Protein AF-A0A6G0R889-F1 (afdb_monomer_lite)

Secondary structure (DSSP, 8-state):
--TTS-EEEEEEESSTT--SEEEEEEEE-SS--EE-TTS-EEEEEE-TTS-EEEEEESSSSS---GGGEEEEEE-TTTTSSSPPPBTTTTEEEEEESSS--TT---------------------------------------------------------

Radius of gyration: 25.99 Å; chains: 1; bounding box: 38×83×60 Å

Foldseek 3Di:
DLPLFKKKKKFAAPALQLPHTDDIDIAGQPQDWDADPVQKIWHWHADLQGWIKIKIALHRHSPHDDPRMDIDTGDLQLQACDHDRPSVGRIGMHMPSHHDRPRHDDPPPPPPPPDPDDDDDDDDDDDDDDDDDDDDDDDDDDDDDDDDDDDDDDDDDDDD

Structure (mmCIF, N/CA/C/O backbone):
data_AF-A0A6G0R889-F1
#
_entry.id   AF-A0A6G0R889-F1
#
loop_
_atom_site.group_PDB
_atom_site.id
_atom_site.type_symbol
_atom_site.label_atom_id
_atom_site.label_alt_id
_atom_site.label_comp_id
_atom_site.label_asym_id
_atom_site.label_entity_id
_atom_site.label_seq_id
_atom_site.pdbx_PDB_ins_code
_atom_site.Cartn_x
_atom_site.Cartn_y
_atom_site.Cartn_z
_atom_site.occupancy
_atom_site.B_iso_or_equiv
_atom_site.auth_seq_id
_atom_site.auth_comp_id
_atom_site.auth_asym_id
_atom_site.auth_atom_id
_atom_site.pdbx_PDB_model_num
ATOM 1 N N . MET A 1 1 ? -3.201 -15.211 -4.717 1.00 57.47 1 MET A N 1
ATOM 2 C CA . MET A 1 1 ? -3.386 -15.864 -3.399 1.00 57.47 1 MET A CA 1
ATOM 3 C C . MET A 1 1 ? -2.191 -15.469 -2.546 1.00 57.47 1 MET A C 1
ATOM 5 O O . MET A 1 1 ? -1.080 -15.736 -2.975 1.00 57.47 1 MET A O 1
ATOM 9 N N . PHE A 1 2 ? -2.396 -14.783 -1.418 1.00 64.38 2 PHE A N 1
ATOM 10 C CA . PHE A 1 2 ? -1.357 -14.039 -0.674 1.00 64.38 2 PHE A CA 1
ATOM 11 C C . PHE A 1 2 ? -0.293 -14.891 0.058 1.00 64.38 2 PHE A C 1
ATOM 13 O O . PHE A 1 2 ? 0.478 -14.370 0.855 1.00 64.38 2 PHE A O 1
ATOM 20 N N . GLY A 1 3 ? -0.205 -16.195 -0.231 1.00 72.31 3 GLY A N 1
ATOM 21 C CA . GLY A 1 3 ? 0.820 -17.084 0.323 1.00 72.31 3 GLY A CA 1
ATOM 22 C C . GLY A 1 3 ? 0.964 -16.989 1.847 1.00 72.31 3 GLY A C 1
ATOM 23 O O . GLY A 1 3 ? -0.010 -16.788 2.569 1.00 72.31 3 GLY A O 1
ATOM 24 N N . VAL A 1 4 ? 2.198 -17.147 2.325 1.00 80.81 4 VAL A N 1
ATOM 25 C CA . VAL A 1 4 ? 2.587 -16.911 3.729 1.00 80.81 4 VAL A CA 1
ATOM 26 C C . VAL A 1 4 ? 3.143 -15.500 3.948 1.00 80.81 4 VAL A C 1
ATOM 28 O O . VAL A 1 4 ? 3.621 -15.195 5.037 1.00 80.81 4 VAL A O 1
ATOM 31 N N . ALA A 1 5 ? 3.128 -14.657 2.913 1.00 85.88 5 ALA A N 1
ATOM 32 C CA . ALA A 1 5 ? 3.685 -13.319 2.993 1.00 85.88 5 ALA A CA 1
ATOM 33 C C . ALA A 1 5 ? 2.797 -12.419 3.873 1.00 85.88 5 ALA A C 1
ATOM 35 O O . ALA A 1 5 ? 1.569 -12.580 3.889 1.00 85.88 5 ALA A O 1
ATOM 36 N N . PRO A 1 6 ? 3.396 -11.460 4.598 1.00 92.38 6 PRO A N 1
ATOM 37 C CA . PRO A 1 6 ? 2.644 -10.382 5.213 1.00 92.38 6 PRO A CA 1
ATOM 38 C C . PRO A 1 6 ? 1.877 -9.585 4.155 1.00 92.38 6 PRO A C 1
ATOM 40 O O . PRO A 1 6 ? 2.275 -9.530 2.991 1.00 92.38 6 PRO A O 1
ATOM 43 N N . TYR A 1 7 ? 0.790 -8.943 4.562 1.00 92.69 7 TYR A N 1
ATOM 44 C CA . TYR A 1 7 ? 0.046 -8.043 3.690 1.00 92.69 7 TYR A CA 1
ATOM 45 C C . TYR A 1 7 ? -0.502 -6.847 4.459 1.00 92.69 7 TYR A C 1
ATOM 47 O O . TYR A 1 7 ? -0.841 -6.939 5.648 1.00 92.69 7 TYR A O 1
ATOM 55 N N . VAL A 1 8 ? -0.604 -5.727 3.751 1.00 94.56 8 VAL A N 1
ATOM 56 C CA . VAL A 1 8 ? -1.241 -4.499 4.220 1.00 94.56 8 VAL A CA 1
ATOM 57 C C . VAL A 1 8 ? -2.638 -4.426 3.622 1.00 94.56 8 VAL A C 1
ATOM 59 O O . VAL A 1 8 ? -2.815 -4.555 2.415 1.00 94.56 8 VAL A O 1
ATOM 62 N N . VAL A 1 9 ? -3.641 -4.220 4.469 1.00 95.19 9 VAL A N 1
ATOM 63 C CA . VAL A 1 9 ? -5.017 -3.946 4.046 1.00 95.19 9 VAL A CA 1
ATOM 64 C C . VAL A 1 9 ? -5.298 -2.472 4.276 1.00 95.19 9 VAL A C 1
ATOM 66 O O . VAL A 1 9 ? -5.080 -1.964 5.377 1.00 95.19 9 VAL A O 1
ATOM 69 N N . VAL A 1 10 ? -5.792 -1.803 3.244 1.00 95.75 10 VAL A N 1
ATOM 70 C CA . VAL A 1 10 ? -6.223 -0.410 3.283 1.00 95.75 10 VAL A CA 1
ATOM 71 C C . VAL A 1 10 ? -7.732 -0.390 3.132 1.00 95.75 10 VAL A C 1
ATOM 73 O O . VAL A 1 10 ? -8.267 -0.738 2.082 1.00 95.75 10 VAL A O 1
ATOM 76 N N . GLU A 1 11 ? -8.421 -0.009 4.198 1.00 96.31 11 GLU A N 1
ATOM 77 C CA . GLU A 1 11 ? -9.843 0.311 4.136 1.00 96.31 11 GLU A CA 1
ATOM 78 C C . GLU A 1 11 ? -9.989 1.770 3.709 1.00 96.31 11 GLU A C 1
ATOM 80 O O . GLU A 1 11 ? -9.434 2.656 4.361 1.00 96.31 11 GLU A O 1
ATOM 85 N N . LEU A 1 12 ? -10.732 1.996 2.632 1.00 95.00 12 LEU A N 1
ATOM 86 C CA . LEU A 1 12 ? -11.103 3.303 2.104 1.00 95.00 12 LEU A CA 1
ATOM 87 C C . LEU A 1 12 ? -12.494 3.661 2.617 1.00 95.00 12 LEU A C 1
ATOM 89 O O . LEU A 1 12 ? -13.395 2.817 2.603 1.00 95.00 12 LEU A O 1
ATOM 93 N N . TYR A 1 13 ? -12.681 4.904 3.032 1.00 95.56 13 TYR A N 1
ATOM 94 C CA . TYR A 1 13 ? -13.944 5.420 3.537 1.00 95.56 13 TYR A CA 1
ATOM 95 C C . TYR A 1 13 ? -14.396 6.636 2.730 1.00 95.56 13 TYR A C 1
ATOM 97 O O . TYR A 1 13 ? -13.580 7.343 2.143 1.00 95.56 13 TYR A O 1
ATOM 105 N N . LYS A 1 14 ? -15.711 6.865 2.698 1.00 92.94 14 LYS A N 1
ATOM 106 C CA . LYS A 1 14 ? -16.316 7.994 1.970 1.00 92.94 14 LYS A CA 1
ATOM 107 C C . LYS A 1 14 ? -16.164 9.327 2.689 1.00 92.94 14 LYS A C 1
ATOM 109 O O . LYS A 1 14 ? -16.268 10.372 2.055 1.00 92.94 14 LYS A O 1
ATOM 114 N N . GLU A 1 15 ? -16.007 9.266 4.006 1.00 89.94 15 GLU A N 1
ATOM 115 C CA . GLU A 1 15 ? -15.892 10.414 4.891 1.00 89.94 15 GLU A CA 1
ATOM 116 C C . GLU A 1 15 ? -14.646 10.295 5.782 1.00 89.94 15 GLU A C 1
ATOM 118 O O . GLU A 1 15 ? -14.115 9.208 6.038 1.00 89.94 15 GLU A O 1
ATOM 123 N N . ASP A 1 16 ? -14.191 11.431 6.304 1.00 87.62 16 ASP A N 1
ATOM 124 C CA . ASP A 1 16 ? -12.992 11.575 7.138 1.00 87.62 16 ASP A CA 1
ATOM 125 C C . ASP A 1 16 ? -13.168 11.088 8.582 1.00 87.62 16 ASP A C 1
ATOM 127 O O . ASP A 1 16 ? -12.204 11.046 9.350 1.00 87.62 16 ASP A O 1
ATOM 131 N N . ASP A 1 17 ? -14.378 10.670 8.952 1.00 87.50 17 ASP A N 1
ATOM 132 C CA . ASP A 1 17 ? -14.665 9.996 10.218 1.00 87.50 17 ASP A CA 1
ATOM 133 C C . ASP A 1 17 ? -14.457 8.470 10.148 1.00 87.50 17 ASP A C 1
ATOM 135 O O . ASP A 1 17 ? -14.476 7.780 11.176 1.00 87.50 17 ASP A O 1
ATOM 139 N N . CYS A 1 18 ? -14.202 7.944 8.945 1.00 91.50 18 CYS A N 1
ATOM 140 C CA . CYS A 1 18 ? -14.091 6.526 8.644 1.00 91.50 18 CYS A CA 1
ATOM 141 C C . CYS A 1 18 ? -15.256 5.692 9.209 1.00 91.50 18 CYS A C 1
ATOM 143 O O . CYS A 1 18 ? -15.027 4.668 9.883 1.00 91.50 18 CYS A O 1
ATOM 145 N N . THR A 1 19 ? -16.489 6.138 8.953 1.00 91.38 19 THR A N 1
ATOM 146 C CA . THR A 1 19 ? -17.724 5.433 9.320 1.00 91.38 19 THR A CA 1
ATOM 147 C C . THR A 1 19 ? -18.338 4.659 8.155 1.00 91.38 19 THR A C 1
ATOM 149 O O . THR A 1 19 ? -18.713 3.499 8.350 1.00 91.38 19 THR A O 1
ATOM 152 N N . THR A 1 20 ? -18.383 5.229 6.945 1.00 94.62 20 THR A N 1
ATOM 153 C CA . THR A 1 20 ? -18.914 4.541 5.757 1.00 94.62 20 THR A CA 1
ATOM 154 C C . THR A 1 20 ? -17.791 3.951 4.918 1.00 94.62 20 THR A C 1
ATOM 156 O O . THR A 1 20 ? -17.047 4.673 4.256 1.00 94.62 20 THR A O 1
ATOM 159 N N . LEU A 1 21 ? -17.675 2.621 4.930 1.00 95.94 21 LEU A N 1
ATOM 160 C CA . LEU A 1 21 ? -16.709 1.907 4.096 1.00 95.94 21 LEU A CA 1
ATOM 161 C C . LEU A 1 21 ? -17.050 2.102 2.610 1.00 95.94 21 LEU A C 1
ATOM 163 O O . LEU A 1 21 ? -18.186 1.862 2.192 1.00 95.94 21 LEU A O 1
ATOM 167 N N . ASP A 1 22 ? -16.061 2.518 1.828 1.00 96.31 22 ASP A N 1
ATOM 168 C CA . ASP A 1 22 ? -16.153 2.685 0.377 1.00 96.31 22 ASP A CA 1
ATOM 169 C C . ASP A 1 22 ? -15.513 1.508 -0.363 1.00 96.31 22 ASP A C 1
ATOM 171 O O . ASP A 1 22 ? -16.082 0.957 -1.303 1.00 96.31 22 ASP A O 1
ATOM 175 N N . GLY A 1 23 ? -14.353 1.057 0.119 1.00 95.44 23 GLY A N 1
ATOM 176 C CA . GLY A 1 23 ? -13.602 -0.010 -0.523 1.00 95.44 23 GLY A CA 1
ATOM 177 C C . GLY A 1 23 ? -12.521 -0.604 0.365 1.00 95.44 23 GLY A C 1
ATOM 178 O O . GLY A 1 23 ? -12.205 -0.095 1.439 1.00 95.44 23 GLY A O 1
ATOM 179 N N . VAL A 1 24 ? -11.947 -1.710 -0.098 1.00 95.94 24 VAL A N 1
ATOM 180 C CA . VAL A 1 24 ? -10.825 -2.375 0.565 1.00 95.94 24 VAL A CA 1
ATOM 181 C C . VAL A 1 24 ? -9.794 -2.746 -0.487 1.00 95.94 24 VAL A C 1
ATOM 183 O O . VAL A 1 24 ? -10.120 -3.419 -1.463 1.00 95.94 24 VAL A O 1
ATOM 186 N N . GLN A 1 25 ? -8.552 -2.331 -0.266 1.00 94.44 25 GLN A N 1
ATOM 187 C CA . GLN A 1 25 ? -7.402 -2.690 -1.089 1.00 94.44 25 GLN A CA 1
ATOM 188 C C . GLN A 1 25 ? -6.429 -3.529 -0.268 1.00 94.44 25 GLN A C 1
ATOM 190 O O . GLN A 1 25 ? -6.265 -3.309 0.933 1.00 94.44 25 GLN A O 1
ATOM 195 N N . VAL A 1 26 ? -5.790 -4.509 -0.901 1.00 94.88 26 VAL A N 1
ATOM 196 C CA . VAL A 1 26 ? -4.862 -5.422 -0.228 1.00 94.88 26 VAL A CA 1
ATOM 197 C C . VAL A 1 26 ? -3.555 -5.468 -0.999 1.00 94.88 26 VAL A C 1
ATOM 199 O O . VAL A 1 26 ? -3.538 -5.822 -2.174 1.00 94.88 26 VAL A O 1
ATOM 202 N N . TYR A 1 27 ? -2.463 -5.169 -0.307 1.00 94.94 27 TYR A N 1
ATOM 203 C CA . TYR A 1 27 ? -1.121 -5.078 -0.860 1.00 94.94 27 TYR A CA 1
ATOM 204 C C . TYR A 1 27 ? -0.249 -6.187 -0.274 1.00 94.94 27 TYR A C 1
ATOM 206 O O . TYR A 1 27 ? -0.099 -6.289 0.946 1.00 94.94 27 TYR A O 1
ATOM 214 N N . SER A 1 28 ? 0.320 -7.031 -1.139 1.00 94.88 28 SER A N 1
ATOM 215 C CA . SER A 1 28 ? 1.299 -8.041 -0.722 1.00 94.88 28 SER A CA 1
ATOM 216 C C . SER A 1 28 ? 2.569 -7.345 -0.239 1.00 94.88 28 SER A C 1
ATOM 218 O O . SER A 1 28 ? 3.148 -6.546 -0.973 1.00 94.88 28 SER A O 1
ATOM 220 N N . SER A 1 29 ? 3.014 -7.642 0.980 1.00 95.00 29 SER A N 1
ATOM 221 C CA . SER A 1 29 ? 4.229 -7.065 1.566 1.00 95.00 29 SER A CA 1
ATOM 222 C C . SER A 1 29 ? 5.423 -8.016 1.426 1.00 95.00 29 SER A C 1
ATOM 224 O O . SER A 1 29 ? 6.177 -8.251 2.373 1.00 95.00 29 SER A O 1
ATOM 226 N N . ASP A 1 30 ? 5.576 -8.595 0.235 1.00 92.94 30 ASP A N 1
ATOM 227 C CA . ASP A 1 30 ? 6.641 -9.537 -0.135 1.00 92.94 30 ASP A CA 1
ATOM 228 C C . ASP A 1 30 ? 7.901 -8.853 -0.693 1.00 92.94 30 ASP A C 1
ATOM 230 O O . ASP A 1 30 ? 8.892 -9.532 -0.954 1.00 92.94 30 ASP A O 1
ATOM 234 N N . LYS A 1 31 ? 7.897 -7.514 -0.786 1.00 90.38 31 LYS A N 1
ATOM 235 C CA . LYS A 1 31 ? 8.959 -6.676 -1.378 1.00 90.38 31 LYS A CA 1
ATOM 236 C C . LYS A 1 31 ? 9.115 -6.840 -2.894 1.00 90.38 31 LYS A C 1
ATOM 238 O O . LYS A 1 31 ? 10.069 -6.303 -3.458 1.00 90.38 31 LYS A O 1
ATOM 243 N N . ASN A 1 32 ? 8.199 -7.539 -3.558 1.00 94.56 32 ASN A N 1
ATOM 244 C CA . ASN A 1 32 ? 8.165 -7.623 -5.010 1.00 94.56 32 ASN A CA 1
ATOM 245 C C . ASN A 1 32 ? 7.391 -6.432 -5.593 1.00 94.56 32 ASN A C 1
ATOM 247 O O . ASN A 1 32 ? 6.564 -5.818 -4.920 1.00 94.56 32 ASN A O 1
ATOM 251 N N . CYS A 1 33 ? 7.668 -6.125 -6.860 1.00 97.38 33 CYS A N 1
ATOM 252 C CA . CYS A 1 33 ? 6.862 -5.194 -7.640 1.00 97.38 33 CYS A CA 1
ATOM 253 C C . CYS A 1 33 ? 5.597 -5.899 -8.136 1.00 97.38 33 CYS A C 1
ATOM 255 O O . CYS A 1 33 ? 5.686 -6.972 -8.743 1.00 97.38 33 CYS A O 1
ATOM 257 N N . HIS A 1 34 ? 4.438 -5.300 -7.881 1.00 96.69 34 HIS A N 1
ATOM 258 C CA . HIS A 1 34 ? 3.138 -5.789 -8.334 1.00 96.69 34 HIS A CA 1
ATOM 259 C C . HIS A 1 34 ? 2.510 -4.756 -9.257 1.00 96.69 34 HIS A C 1
ATOM 261 O O . HIS A 1 34 ? 2.414 -3.590 -8.891 1.00 96.69 34 HIS A O 1
ATOM 267 N N . VAL A 1 35 ? 2.084 -5.190 -10.440 1.00 97.44 35 VAL A N 1
ATOM 268 C CA . VAL A 1 35 ? 1.413 -4.337 -11.430 1.00 97.44 35 VAL A CA 1
ATOM 269 C C . VAL A 1 35 ? -0.090 -4.372 -11.178 1.00 97.44 35 VAL A C 1
ATOM 271 O O . VAL A 1 35 ? -0.659 -5.452 -10.994 1.00 97.44 35 VAL A O 1
ATOM 274 N N . ASP A 1 36 ? -0.718 -3.204 -11.167 1.00 95.19 36 ASP A N 1
ATOM 275 C CA . ASP A 1 36 ? -2.165 -3.049 -11.067 1.00 95.19 36 ASP A CA 1
ATOM 276 C C . ASP A 1 36 ? -2.816 -3.066 -12.465 1.00 95.19 36 ASP A C 1
ATOM 278 O O . ASP A 1 36 ? -2.159 -2.992 -13.506 1.00 95.19 36 ASP A O 1
ATOM 282 N N . ILE A 1 37 ? -4.137 -3.204 -12.518 1.00 93.62 37 ILE A N 1
ATOM 283 C CA . ILE A 1 37 ? -4.907 -3.337 -13.758 1.00 93.62 37 ILE A CA 1
ATOM 284 C C . ILE A 1 37 ? -4.845 -2.090 -14.649 1.00 93.62 37 ILE A C 1
ATOM 286 O O . ILE A 1 37 ? -5.079 -2.186 -15.855 1.00 93.62 37 ILE A O 1
ATOM 290 N N . ASP A 1 38 ? -4.544 -0.932 -14.072 1.00 95.00 38 ASP A N 1
ATOM 291 C CA . ASP A 1 38 ? -4.430 0.345 -14.774 1.00 95.00 38 ASP A CA 1
ATOM 292 C C . ASP A 1 38 ? -3.021 0.617 -15.331 1.00 95.00 38 ASP A C 1
ATOM 294 O O . ASP A 1 38 ? -2.810 1.636 -15.989 1.00 95.00 38 ASP A O 1
ATOM 298 N N . GLY A 1 39 ? -2.075 -0.308 -15.133 1.00 95.00 39 GLY A N 1
ATOM 299 C CA . GLY A 1 39 ? -0.690 -0.176 -15.584 1.00 95.00 39 GLY A CA 1
ATOM 300 C C . GLY A 1 39 ? 0.213 0.595 -14.620 1.00 95.00 39 GLY A C 1
ATOM 301 O O . GLY A 1 39 ? 1.381 0.800 -14.942 1.00 95.00 39 GLY A O 1
ATOM 302 N N . THR A 1 40 ? -0.295 0.992 -13.452 1.00 97.75 40 THR A N 1
ATOM 303 C CA . THR A 1 40 ? 0.541 1.429 -12.330 1.00 97.75 40 THR A CA 1
ATOM 304 C C . THR A 1 40 ? 1.127 0.223 -11.601 1.00 97.75 40 THR A C 1
ATOM 306 O O . THR A 1 40 ? 0.801 -0.934 -11.891 1.00 97.75 40 THR A O 1
ATOM 309 N N . SER A 1 41 ? 2.017 0.462 -10.646 1.00 98.19 41 SER A N 1
ATOM 310 C CA . SER A 1 41 ? 2.575 -0.607 -9.827 1.00 98.19 41 SER A CA 1
ATOM 311 C C . SER A 1 41 ? 2.776 -0.181 -8.387 1.00 98.19 41 SER A C 1
ATOM 313 O O . SER A 1 41 ? 2.76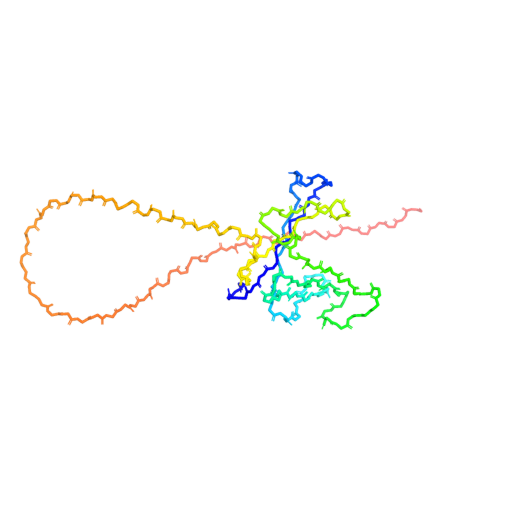3 1.004 -8.042 1.00 98.19 41 SER A O 1
ATOM 315 N N . PHE A 1 42 ? 2.956 -1.168 -7.517 1.00 98.06 42 PHE A N 1
ATOM 316 C CA . PHE A 1 42 ? 3.229 -0.935 -6.114 1.00 98.06 42 PHE A CA 1
ATOM 317 C C . PHE A 1 42 ? 4.273 -1.895 -5.550 1.00 98.06 42 PHE A C 1
ATOM 319 O O . PHE A 1 42 ? 4.455 -3.025 -6.010 1.00 98.06 42 PHE A O 1
ATOM 326 N N . THR A 1 43 ? 4.912 -1.448 -4.472 1.00 97.62 43 THR A N 1
ATOM 327 C CA . THR A 1 43 ? 5.628 -2.317 -3.535 1.00 97.62 43 THR A CA 1
ATOM 328 C C . THR A 1 43 ? 5.105 -2.069 -2.129 1.00 97.62 43 THR A C 1
ATOM 330 O O . THR A 1 43 ? 4.692 -0.962 -1.785 1.00 97.62 43 THR A O 1
ATOM 333 N N . SER A 1 44 ? 5.122 -3.100 -1.292 1.00 96.50 44 SER A N 1
ATOM 334 C CA . SER A 1 44 ? 4.825 -2.951 0.128 1.00 96.50 44 SER A CA 1
ATOM 335 C C . SER A 1 44 ? 5.841 -3.713 0.964 1.00 96.50 44 SER A C 1
ATOM 337 O O . SER A 1 44 ? 6.343 -4.771 0.571 1.00 96.50 44 SER A O 1
ATOM 339 N N . THR A 1 45 ? 6.148 -3.171 2.137 1.00 95.12 45 THR A N 1
ATOM 340 C CA . THR A 1 45 ? 7.034 -3.789 3.116 1.00 95.12 45 THR A CA 1
ATOM 341 C C . THR A 1 45 ? 6.410 -3.745 4.506 1.00 95.12 45 THR A C 1
ATOM 343 O O . THR A 1 45 ? 5.673 -2.823 4.848 1.00 95.12 45 THR A O 1
ATOM 346 N N . LEU A 1 46 ? 6.721 -4.758 5.311 1.00 93.06 46 LEU A N 1
ATOM 347 C CA . LEU A 1 46 ? 6.475 -4.784 6.749 1.00 93.06 46 LEU A CA 1
ATOM 348 C C . LEU A 1 46 ? 7.755 -5.286 7.423 1.00 93.06 46 LEU A C 1
ATOM 350 O O . LEU A 1 46 ? 8.211 -6.401 7.158 1.00 93.06 46 LEU A O 1
ATOM 354 N N . ALA A 1 47 ? 8.364 -4.441 8.245 1.00 90.50 47 ALA A N 1
ATOM 355 C CA . ALA A 1 47 ? 9.559 -4.742 9.018 1.00 90.50 47 ALA A CA 1
ATOM 356 C C . ALA A 1 47 ? 9.214 -5.527 10.291 1.00 90.50 47 ALA A C 1
ATOM 358 O O . ALA A 1 47 ? 8.094 -5.450 10.793 1.00 90.50 47 ALA A O 1
ATOM 359 N N . GLU A 1 48 ? 10.200 -6.237 10.854 1.00 85.44 48 GLU A N 1
ATOM 360 C CA . GLU A 1 48 ? 10.091 -6.979 12.130 1.00 85.44 48 GLU A CA 1
ATOM 361 C C . GLU A 1 48 ? 9.611 -6.115 13.304 1.00 85.44 48 GLU A C 1
ATOM 363 O O . GLU A 1 48 ? 8.934 -6.598 14.208 1.00 85.44 48 GLU A O 1
ATOM 368 N N . THR A 1 49 ? 9.906 -4.820 13.255 1.00 84.69 49 THR A N 1
ATOM 369 C CA . THR A 1 49 ? 9.482 -3.795 14.214 1.00 84.69 49 THR A CA 1
ATOM 370 C C . THR A 1 49 ? 7.999 -3.413 14.104 1.00 84.69 49 THR A C 1
ATOM 372 O O . THR A 1 49 ? 7.469 -2.757 15.002 1.00 84.69 49 THR A O 1
ATOM 375 N N . GLY A 1 50 ? 7.298 -3.877 13.064 1.00 84.94 50 GLY A N 1
ATOM 376 C CA . GLY A 1 50 ? 5.857 -3.703 12.864 1.00 84.94 50 GLY A CA 1
ATOM 377 C C . GLY A 1 50 ? 5.454 -2.440 12.098 1.00 84.94 50 GLY A C 1
ATOM 378 O O . GLY A 1 50 ? 4.258 -2.205 11.925 1.00 84.94 50 GLY A O 1
ATOM 379 N N . ASP A 1 51 ? 6.422 -1.637 11.671 1.00 92.56 51 ASP A N 1
ATOM 380 C CA . ASP A 1 51 ? 6.307 -0.545 10.704 1.00 92.56 51 ASP A CA 1
ATOM 381 C C . ASP A 1 51 ? 6.639 -1.024 9.282 1.00 92.56 51 ASP A C 1
ATOM 383 O O . ASP A 1 51 ? 6.995 -2.183 9.066 1.00 92.56 51 ASP A O 1
ATOM 387 N N . GLY A 1 52 ? 6.492 -0.152 8.292 1.00 94.56 52 GLY A N 1
ATOM 388 C CA . GLY A 1 52 ? 6.805 -0.468 6.906 1.00 94.56 52 GLY A CA 1
ATOM 389 C C . GLY A 1 52 ? 6.492 0.679 5.962 1.00 94.56 52 GLY A C 1
ATOM 390 O O . GLY A 1 52 ? 6.232 1.796 6.399 1.00 94.56 52 GLY A O 1
ATOM 391 N N . ASP A 1 53 ? 6.467 0.372 4.672 1.00 96.50 53 ASP A N 1
ATOM 392 C CA . ASP A 1 53 ? 6.171 1.331 3.611 1.00 96.50 53 ASP A CA 1
ATOM 393 C C . ASP A 1 53 ? 5.194 0.719 2.609 1.00 96.50 53 ASP A C 1
ATOM 395 O O . ASP A 1 53 ? 5.268 -0.473 2.289 1.00 96.50 53 ASP A O 1
ATOM 399 N N . LEU A 1 54 ? 4.294 1.546 2.090 1.00 96.94 54 LEU A N 1
ATOM 400 C CA . LEU A 1 54 ? 3.513 1.271 0.892 1.00 96.94 54 LEU A CA 1
ATOM 401 C C . LEU A 1 54 ? 3.907 2.301 -0.159 1.00 96.94 54 LEU A C 1
ATOM 403 O O . LEU A 1 54 ? 3.877 3.499 0.109 1.00 96.94 54 LEU A O 1
ATOM 407 N N . VAL A 1 55 ? 4.315 1.837 -1.331 1.00 98.06 55 VAL A N 1
ATOM 408 C CA . VAL A 1 55 ? 4.824 2.700 -2.391 1.00 98.06 55 VAL A CA 1
ATOM 409 C C . VAL A 1 55 ? 4.049 2.433 -3.663 1.00 98.06 55 VAL A C 1
ATOM 411 O O . VAL A 1 55 ? 4.044 1.297 -4.131 1.00 98.06 55 VAL A O 1
ATOM 414 N N . HIS A 1 56 ? 3.462 3.479 -4.231 1.00 97.62 56 HIS A N 1
ATOM 415 C CA . HIS A 1 56 ? 2.816 3.470 -5.539 1.00 97.62 56 HIS A CA 1
ATOM 416 C C . HIS A 1 56 ? 3.690 4.182 -6.563 1.00 97.62 56 HIS A C 1
ATOM 418 O O . HIS A 1 56 ? 4.325 5.197 -6.263 1.00 97.62 56 HIS A O 1
ATOM 424 N N . TYR A 1 57 ? 3.691 3.654 -7.777 1.00 98.38 57 TYR A N 1
ATOM 425 C CA . TYR A 1 57 ? 4.467 4.125 -8.914 1.00 98.38 57 TYR A CA 1
ATOM 426 C C . TYR A 1 57 ? 3.530 4.323 -10.101 1.00 98.38 57 TYR A C 1
ATOM 428 O O . TYR A 1 57 ? 2.643 3.500 -10.322 1.00 98.38 57 TYR A O 1
ATOM 436 N N . SER A 1 58 ? 3.732 5.381 -10.886 1.00 98.06 58 SER A N 1
ATOM 437 C CA . SER A 1 58 ? 2.924 5.634 -12.087 1.00 98.06 58 SER A CA 1
ATOM 438 C C . SER A 1 58 ? 3.269 4.725 -13.278 1.00 98.06 58 SER A C 1
ATOM 440 O O . SER A 1 58 ? 2.551 4.738 -14.275 1.00 98.06 58 SER A O 1
ATOM 442 N N . ASP A 1 59 ? 4.338 3.927 -13.174 1.00 97.88 59 ASP A N 1
ATOM 443 C CA . ASP A 1 59 ? 4.739 2.917 -14.160 1.00 97.88 59 ASP A CA 1
ATOM 444 C C . ASP A 1 59 ? 4.448 1.483 -13.698 1.00 97.88 59 ASP A C 1
ATOM 446 O O . ASP A 1 59 ? 4.092 1.245 -12.547 1.00 97.88 59 ASP A O 1
ATOM 450 N N . ASP A 1 60 ? 4.654 0.514 -14.592 1.00 97.94 60 ASP A N 1
ATOM 451 C CA . ASP A 1 60 ? 4.443 -0.919 -14.368 1.00 97.94 60 ASP A CA 1
ATOM 452 C C . ASP A 1 60 ? 5.697 -1.662 -13.860 1.00 97.94 60 ASP A C 1
ATOM 454 O O . ASP A 1 60 ? 5.745 -2.895 -13.881 1.00 97.94 60 ASP A O 1
ATOM 458 N N . LYS A 1 61 ? 6.747 -0.944 -13.439 1.00 97.44 61 LYS A N 1
ATOM 459 C CA . LYS A 1 61 ? 8.074 -1.517 -13.126 1.00 97.44 61 LYS A CA 1
ATOM 460 C C . LYS A 1 61 ? 8.591 -1.181 -11.737 1.00 97.44 61 LYS A C 1
ATOM 462 O O . LYS A 1 61 ? 9.629 -1.712 -11.343 1.00 97.44 61 LYS A O 1
ATOM 467 N N . CYS A 1 62 ? 7.882 -0.345 -10.989 1.00 97.94 62 CYS A N 1
ATOM 468 C CA . CYS A 1 62 ? 8.329 0.193 -9.714 1.00 97.94 62 CYS A CA 1
ATOM 469 C C . CYS A 1 62 ? 9.636 1.003 -9.830 1.00 97.94 62 CYS A C 1
ATOM 471 O O . CYS A 1 62 ? 10.455 1.017 -8.904 1.00 97.94 62 CYS A O 1
ATOM 473 N N . GLU A 1 63 ? 9.846 1.666 -10.972 1.00 97.38 63 GLU A N 1
ATOM 474 C CA . GLU A 1 63 ? 11.065 2.432 -11.279 1.00 97.38 63 GLU A CA 1
ATOM 475 C C . GLU A 1 63 ? 10.838 3.949 -11.259 1.00 97.38 63 GLU A C 1
ATOM 477 O O . GLU A 1 63 ? 11.807 4.711 -11.210 1.00 97.38 63 GLU A O 1
ATOM 482 N N . ALA A 1 64 ? 9.578 4.387 -11.230 1.00 97.12 64 ALA A N 1
ATOM 483 C CA . ALA A 1 64 ? 9.196 5.786 -11.195 1.00 97.12 64 ALA A CA 1
ATOM 484 C C . ALA A 1 64 ? 9.838 6.535 -10.017 1.00 97.12 64 ALA A C 1
ATOM 486 O O . ALA A 1 64 ? 10.068 5.997 -8.925 1.00 97.12 64 ALA A O 1
ATOM 487 N N . THR A 1 65 ? 10.138 7.814 -10.241 1.00 96.38 65 THR A N 1
ATOM 488 C CA . THR A 1 65 ? 10.850 8.673 -9.286 1.00 96.38 65 THR A CA 1
ATOM 489 C C . THR A 1 65 ? 10.215 10.057 -9.207 1.00 96.38 65 THR A C 1
ATOM 491 O O . THR A 1 65 ? 9.448 10.444 -10.082 1.00 96.38 65 THR A O 1
ATOM 494 N N . GLY A 1 66 ? 10.556 10.823 -8.167 1.00 95.62 66 GLY A N 1
ATOM 495 C CA . GLY A 1 66 ? 9.998 12.163 -7.980 1.00 95.62 66 GLY A CA 1
ATOM 496 C C . GLY A 1 66 ? 8.487 12.111 -7.772 1.00 95.62 66 GLY A C 1
ATOM 497 O O . GLY A 1 66 ? 8.012 11.298 -6.983 1.00 95.62 66 GLY A O 1
ATOM 498 N N . ASP A 1 67 ? 7.758 12.962 -8.491 1.00 96.06 67 ASP A N 1
ATOM 499 C CA . ASP A 1 67 ? 6.302 13.110 -8.360 1.00 96.06 67 ASP A CA 1
ATOM 500 C C . ASP A 1 67 ? 5.516 11.896 -8.891 1.00 96.06 67 ASP A C 1
ATOM 502 O O . ASP A 1 67 ? 4.365 11.689 -8.519 1.00 96.06 67 ASP A O 1
ATOM 506 N N . ASP A 1 68 ? 6.155 11.049 -9.702 1.00 97.00 68 ASP A N 1
ATOM 507 C CA . ASP A 1 68 ? 5.590 9.806 -10.240 1.00 97.00 68 ASP A CA 1
ATOM 508 C C . ASP A 1 68 ? 5.631 8.633 -9.238 1.00 97.00 68 ASP A C 1
ATOM 510 O O . ASP A 1 68 ? 5.279 7.495 -9.560 1.00 97.00 68 ASP A O 1
ATOM 514 N N . LYS A 1 69 ? 6.078 8.899 -8.007 1.00 97.19 69 LYS A N 1
ATOM 515 C CA . LYS A 1 69 ? 6.197 7.927 -6.925 1.00 97.19 69 LYS A CA 1
ATOM 516 C C . LYS A 1 69 ? 5.609 8.498 -5.640 1.00 97.19 69 LYS A C 1
ATOM 518 O O . LYS A 1 69 ? 6.094 9.495 -5.112 1.00 97.19 69 LYS A O 1
ATOM 523 N N . THR A 1 70 ? 4.632 7.802 -5.072 1.00 97.25 70 THR A N 1
ATOM 524 C CA . THR A 1 70 ? 4.052 8.145 -3.768 1.00 97.25 70 THR A CA 1
ATOM 525 C C . THR A 1 70 ? 4.458 7.106 -2.734 1.00 97.25 70 THR A C 1
ATOM 527 O O . THR A 1 70 ? 4.211 5.919 -2.918 1.00 97.25 70 THR A O 1
ATOM 530 N N . THR A 1 71 ? 5.078 7.548 -1.639 1.00 96.88 71 THR A N 1
ATOM 531 C CA . THR A 1 71 ? 5.449 6.685 -0.510 1.00 96.88 71 THR A CA 1
ATOM 532 C C . THR A 1 71 ? 4.592 7.031 0.699 1.00 96.88 71 THR A C 1
ATOM 534 O O . THR A 1 71 ? 4.701 8.129 1.247 1.00 96.88 71 THR A O 1
ATOM 537 N N . THR A 1 72 ? 3.825 6.059 1.176 1.00 95.94 72 THR A N 1
ATOM 538 C CA . THR A 1 72 ? 3.119 6.113 2.452 1.00 95.94 72 THR A CA 1
ATOM 539 C C . THR A 1 72 ? 3.910 5.339 3.499 1.00 95.94 72 THR A C 1
ATOM 541 O O . THR A 1 72 ? 3.950 4.107 3.486 1.00 95.94 72 THR A O 1
ATOM 544 N N . ALA A 1 73 ? 4.514 6.063 4.441 1.00 95.31 73 ALA A N 1
ATOM 545 C CA . ALA A 1 73 ? 5.176 5.457 5.591 1.00 95.31 73 ALA A CA 1
ATOM 546 C C . ALA A 1 73 ? 4.133 4.898 6.573 1.00 95.31 73 ALA A C 1
ATOM 548 O O . ALA A 1 73 ? 3.294 5.629 7.110 1.00 95.31 73 ALA A O 1
ATOM 549 N N . LEU A 1 74 ? 4.196 3.598 6.845 1.00 94.31 74 LEU A N 1
ATOM 550 C CA . LEU A 1 74 ? 3.274 2.881 7.718 1.00 94.31 74 LEU A CA 1
ATOM 551 C C . LEU A 1 74 ? 3.878 2.739 9.114 1.00 94.31 74 LEU A C 1
ATOM 553 O O . LEU A 1 74 ? 4.619 1.807 9.411 1.00 94.31 74 LEU A O 1
ATOM 557 N N . SER A 1 75 ? 3.535 3.657 10.012 1.00 93.44 75 SER A N 1
ATOM 558 C CA . SER A 1 75 ? 4.002 3.564 11.399 1.00 93.44 75 SER A CA 1
ATOM 559 C C . SER A 1 75 ? 3.295 2.452 12.187 1.00 93.44 75 SER A C 1
ATOM 561 O O . SER A 1 75 ? 2.123 2.141 11.964 1.00 93.44 75 SER A O 1
ATOM 563 N N . VAL A 1 76 ? 3.960 1.942 13.228 1.00 90.81 76 VAL A N 1
ATOM 564 C CA . VAL A 1 76 ? 3.390 0.975 14.189 1.00 90.81 76 VAL A CA 1
ATOM 565 C C . VAL A 1 76 ? 2.044 1.445 14.767 1.00 90.81 76 VAL A C 1
ATOM 567 O O . VAL A 1 76 ? 1.155 0.629 15.014 1.00 90.81 76 VAL A O 1
ATOM 570 N N . LYS A 1 77 ? 1.872 2.765 14.956 1.00 90.19 77 LYS A N 1
ATOM 571 C CA . LYS A 1 77 ? 0.630 3.387 15.445 1.00 90.19 77 LYS A CA 1
ATOM 572 C C . LYS A 1 77 ? -0.495 3.339 14.413 1.00 90.19 77 LYS A C 1
ATOM 574 O O . LYS A 1 77 ? -1.647 3.159 14.798 1.00 90.19 77 LYS A O 1
ATOM 579 N N . MET A 1 78 ? -0.177 3.513 13.130 1.00 91.62 78 MET A N 1
ATOM 580 C CA . MET A 1 78 ? -1.153 3.360 12.047 1.00 91.62 78 MET A CA 1
ATOM 581 C C . MET A 1 78 ? -1.620 1.910 11.953 1.00 91.62 78 MET A C 1
ATOM 583 O O . MET A 1 78 ? -2.813 1.670 11.838 1.00 91.62 78 MET A O 1
ATOM 587 N N . LEU A 1 79 ? -0.695 0.960 12.109 1.00 92.00 79 LEU A N 1
ATOM 588 C CA . LEU A 1 79 ? -0.939 -0.478 11.980 1.00 92.00 79 LEU A CA 1
ATOM 589 C C . LEU A 1 79 ? -1.357 -1.179 13.287 1.00 92.00 79 LEU A C 1
ATOM 591 O O . LEU A 1 79 ? -1.316 -2.411 13.351 1.00 92.00 79 LEU A O 1
ATOM 595 N N . GLY A 1 80 ? -1.697 -0.431 14.342 1.00 85.50 80 GLY A N 1
ATOM 596 C CA . GLY A 1 80 ? -2.021 -0.964 15.673 1.00 85.50 80 GLY A CA 1
ATOM 597 C C . GLY A 1 80 ? -3.361 -1.716 15.746 1.00 85.50 80 GLY A C 1
ATOM 598 O O . GLY A 1 80 ? -4.051 -1.890 14.748 1.00 85.50 80 GLY A O 1
ATOM 599 N N . ALA A 1 81 ? -3.763 -2.164 16.945 1.00 82.19 81 ALA A N 1
ATOM 600 C CA . ALA A 1 81 ? -5.036 -2.885 17.149 1.00 82.19 81 ALA A CA 1
ATOM 601 C C . ALA A 1 81 ? -6.286 -2.062 16.794 1.00 82.19 81 ALA A C 1
ATOM 603 O O . ALA A 1 81 ? -7.313 -2.616 16.411 1.00 82.19 81 ALA A O 1
ATOM 604 N N . LYS A 1 82 ? -6.199 -0.739 16.948 1.00 86.44 82 LYS A N 1
ATOM 605 C CA . LYS A 1 82 ? -7.244 0.213 16.576 1.00 86.44 82 LYS A CA 1
ATOM 606 C C . LYS A 1 82 ? -6.620 1.270 15.668 1.00 86.44 82 LYS A C 1
ATOM 608 O O . LYS A 1 82 ? -6.202 2.313 16.184 1.00 86.44 82 LYS A O 1
ATOM 613 N N . PRO A 1 83 ? -6.514 0.998 14.356 1.00 90.81 83 PRO A N 1
ATOM 614 C CA . PRO A 1 83 ? -5.970 1.957 13.411 1.00 90.81 83 PRO A CA 1
ATOM 615 C C . PRO A 1 83 ? -6.719 3.289 13.503 1.00 90.81 83 PRO A C 1
ATOM 617 O O . PRO A 1 83 ? -7.957 3.299 13.558 1.00 90.81 83 PRO A O 1
ATOM 620 N N . PRO A 1 84 ? -6.004 4.422 13.586 1.00 91.75 84 PRO A N 1
ATOM 621 C CA . PRO A 1 84 ? -6.644 5.720 13.500 1.00 91.75 84 PRO A CA 1
ATOM 622 C C . PRO A 1 84 ? -7.269 5.880 12.113 1.00 91.75 84 PRO A C 1
ATOM 624 O O . PRO A 1 84 ? -6.702 5.420 11.124 1.00 91.75 84 PRO A O 1
ATOM 627 N N . CYS A 1 85 ? -8.402 6.576 12.042 1.00 91.88 85 CYS A N 1
ATOM 628 C CA . CYS A 1 85 ? -8.806 7.163 10.775 1.00 91.88 85 CYS A CA 1
ATOM 629 C C . CYS A 1 85 ? -7.784 8.247 10.439 1.00 91.88 85 CYS A C 1
ATOM 631 O O . CYS A 1 85 ? -7.588 9.180 11.225 1.00 91.88 85 CYS A O 1
ATOM 633 N N . THR A 1 86 ? -7.076 8.089 9.329 1.00 88.00 86 THR A N 1
ATOM 634 C CA . THR A 1 86 ? -6.202 9.149 8.833 1.00 88.00 86 THR A CA 1
ATOM 635 C C . THR A 1 86 ? -7.097 10.175 8.153 1.00 88.00 86 THR A C 1
ATOM 637 O O . THR A 1 86 ? -7.499 10.018 7.009 1.00 88.00 86 THR A O 1
ATOM 640 N N . ASN A 1 87 ? -7.474 11.205 8.906 1.00 62.91 87 ASN A N 1
ATOM 641 C CA . ASN A 1 87 ? -8.423 12.248 8.508 1.00 62.91 87 ASN A CA 1
ATOM 642 C C . ASN A 1 87 ? -8.048 12.961 7.194 1.00 62.91 87 ASN A C 1
ATOM 644 O O . ASN A 1 87 ? -8.924 13.483 6.519 1.00 62.91 87 ASN A O 1
ATOM 648 N N . SER A 1 88 ? -6.770 12.958 6.807 1.00 75.06 88 SER A N 1
ATOM 649 C CA . SER A 1 88 ? -6.329 13.506 5.517 1.00 75.06 88 SER A CA 1
ATOM 650 C C . SER A 1 88 ? -6.576 12.580 4.320 1.00 75.06 88 SER A C 1
ATOM 652 O O . SER A 1 88 ? -6.623 13.060 3.194 1.00 75.06 88 SER A O 1
ATOM 654 N N . GLU A 1 89 ? -6.711 11.272 4.540 1.00 77.56 89 GLU A N 1
ATOM 655 C CA . GLU A 1 89 ? -6.776 10.267 3.469 1.00 77.56 89 GLU A CA 1
ATOM 656 C C . GLU A 1 89 ? -8.063 9.432 3.509 1.00 77.56 89 GLU A C 1
ATOM 658 O O . GLU A 1 89 ? -8.333 8.709 2.560 1.00 77.56 89 GLU A O 1
ATOM 663 N N . GLN A 1 90 ? -8.886 9.551 4.561 1.00 92.31 90 GLN A N 1
ATOM 664 C CA . GLN A 1 90 ? -10.115 8.761 4.746 1.00 92.31 90 GLN A CA 1
ATOM 665 C C . GLN A 1 90 ? -9.825 7.253 4.717 1.00 92.31 90 GLN A C 1
ATOM 667 O O . GLN A 1 90 ? -10.615 6.452 4.220 1.00 92.31 90 GLN A O 1
ATOM 672 N N . VAL A 1 91 ? -8.664 6.855 5.245 1.00 95.00 91 VAL A N 1
ATOM 673 C CA . VAL A 1 91 ? -8.233 5.456 5.243 1.00 95.00 91 VAL A CA 1
ATOM 674 C C . VAL A 1 91 ? -7.829 4.950 6.620 1.00 95.00 91 VAL A C 1
ATOM 676 O O . VAL A 1 91 ? -7.387 5.699 7.506 1.00 95.00 91 VAL A O 1
ATOM 679 N N . LYS A 1 92 ? -7.948 3.631 6.779 1.00 95.12 92 LYS A N 1
ATOM 680 C CA . LYS A 1 92 ? -7.357 2.864 7.878 1.00 95.12 92 LYS A CA 1
ATOM 681 C C . LYS A 1 92 ? -6.428 1.800 7.312 1.00 95.12 92 LYS A C 1
ATOM 683 O O . LYS A 1 92 ? -6.784 1.088 6.375 1.00 95.12 92 LYS A O 1
ATOM 688 N N . TYR A 1 93 ? -5.265 1.666 7.938 1.00 94.81 93 TYR A N 1
ATOM 689 C CA . TYR A 1 93 ? -4.245 0.699 7.553 1.00 94.81 93 TYR A CA 1
ATOM 690 C C . TYR A 1 93 ? -4.199 -0.452 8.552 1.00 94.81 93 TYR A C 1
ATOM 692 O O . TYR A 1 93 ? -4.114 -0.248 9.762 1.00 94.81 93 TYR A O 1
ATOM 700 N N . TYR A 1 94 ? -4.190 -1.673 8.041 1.00 93.31 94 TYR A N 1
ATOM 701 C CA . TYR A 1 94 ? -4.062 -2.888 8.828 1.00 93.31 94 TYR A CA 1
ATOM 702 C C . TYR A 1 94 ? -2.917 -3.720 8.274 1.00 93.31 94 TYR A C 1
ATOM 704 O O . TYR A 1 94 ? -2.644 -3.714 7.080 1.00 93.31 94 TYR A O 1
ATOM 712 N N . ALA A 1 95 ? -2.276 -4.478 9.153 1.00 92.50 95 ALA A N 1
ATOM 713 C CA . ALA A 1 95 ? -1.237 -5.427 8.774 1.00 92.50 95 ALA A CA 1
ATOM 714 C C . ALA A 1 95 ? -1.627 -6.831 9.231 1.00 92.50 95 ALA A C 1
ATOM 716 O O . ALA A 1 95 ? -2.129 -7.012 10.345 1.00 92.50 95 ALA A O 1
ATOM 717 N N . PHE A 1 96 ? -1.358 -7.826 8.405 1.00 89.62 96 PHE A N 1
ATOM 718 C CA . PHE A 1 96 ? -1.663 -9.224 8.683 1.00 89.62 96 PHE A CA 1
ATOM 719 C C . PHE A 1 96 ? -0.499 -10.103 8.256 1.00 89.62 96 PHE A C 1
ATOM 721 O O . PHE A 1 96 ? 0.301 -9.703 7.413 1.00 89.62 96 PHE A O 1
ATOM 728 N N . ASN A 1 97 ? -0.383 -11.278 8.881 1.00 87.94 97 ASN A N 1
ATOM 729 C CA . ASN A 1 97 ? 0.724 -12.227 8.699 1.00 87.94 97 ASN A CA 1
ATOM 730 C C . ASN A 1 97 ? 2.131 -11.623 8.874 1.00 87.94 97 ASN A C 1
ATOM 732 O O . ASN A 1 97 ? 3.131 -12.266 8.576 1.00 87.94 97 ASN A O 1
ATOM 736 N N . GLY A 1 98 ? 2.203 -10.391 9.377 1.00 79.94 98 GLY A N 1
ATOM 737 C CA . GLY A 1 98 ? 3.425 -9.711 9.737 1.00 79.94 98 GLY A CA 1
ATOM 738 C C . GLY A 1 98 ? 3.878 -10.060 11.155 1.00 79.94 98 GLY A C 1
ATOM 739 O O . GLY A 1 98 ? 3.165 -10.734 11.905 1.00 79.94 98 GLY A O 1
ATOM 740 N N . PRO A 1 99 ? 5.059 -9.568 11.536 1.00 73.62 99 PRO A N 1
ATOM 741 C CA . PRO A 1 99 ? 5.590 -9.701 12.885 1.00 73.62 99 PRO A CA 1
ATOM 742 C C . PRO A 1 99 ? 4.594 -9.157 13.915 1.00 73.62 99 PRO A C 1
ATOM 744 O O . PRO A 1 99 ? 3.815 -8.236 13.639 1.00 73.62 99 PRO A O 1
ATOM 747 N N . ALA A 1 100 ? 4.589 -9.762 15.106 1.00 64.56 100 ALA A N 1
ATOM 748 C CA . ALA A 1 100 ? 3.676 -9.383 16.176 1.00 64.56 100 ALA A CA 1
ATOM 749 C C . ALA A 1 100 ? 3.911 -7.915 16.558 1.00 64.56 100 ALA A C 1
ATOM 751 O O . ALA A 1 100 ? 4.889 -7.578 17.220 1.00 64.56 100 ALA A O 1
ATOM 752 N N . ASN A 1 101 ? 3.009 -7.033 16.127 1.00 63.25 101 ASN A N 1
ATOM 753 C CA . ASN A 1 101 ? 3.062 -5.628 16.502 1.00 63.25 101 ASN A CA 1
ATOM 754 C C . ASN A 1 101 ? 2.806 -5.537 18.022 1.00 63.25 101 ASN A C 1
ATOM 756 O O . ASN A 1 101 ? 1.769 -6.033 18.472 1.00 63.25 101 ASN A O 1
ATOM 760 N N . PRO A 1 102 ? 3.681 -4.896 18.820 1.00 56.69 102 PRO A N 1
ATOM 761 C CA . PRO A 1 102 ? 3.510 -4.784 20.273 1.00 56.69 102 PRO A CA 1
ATOM 762 C C . PRO A 1 102 ? 2.208 -4.073 20.686 1.00 56.69 102 PRO A C 1
ATOM 764 O O . PRO A 1 102 ? 1.773 -4.201 21.827 1.00 56.69 102 PRO A O 1
ATOM 767 N N . SER A 1 103 ? 1.555 -3.352 19.767 1.00 57.62 103 SER A N 1
ATOM 768 C CA . SER A 1 103 ? 0.241 -2.734 19.972 1.00 57.62 103 SER A CA 1
ATOM 769 C C . SER A 1 103 ? -0.948 -3.655 19.653 1.00 57.62 103 SER A C 1
ATOM 771 O O . SER A 1 103 ? -2.083 -3.284 19.964 1.00 57.62 103 SER A O 1
ATOM 773 N N . LYS A 1 104 ? -0.745 -4.811 19.010 1.00 54.72 104 LYS A N 1
ATOM 774 C CA . LYS A 1 104 ? -1.809 -5.783 18.728 1.00 54.72 104 LYS A CA 1
ATOM 775 C C . LYS A 1 104 ? -1.914 -6.774 19.877 1.00 54.72 104 LYS A C 1
ATOM 777 O O . LYS A 1 104 ? -1.154 -7.732 19.938 1.00 54.72 104 LYS A O 1
ATOM 782 N N . THR A 1 105 ? -2.892 -6.586 20.761 1.00 42.31 105 THR A N 1
ATOM 783 C CA . THR A 1 105 ? -3.334 -7.679 21.637 1.00 42.31 105 THR A CA 1
ATOM 784 C C . THR A 1 105 ? -3.784 -8.842 20.745 1.00 42.31 105 THR A C 1
ATOM 786 O O . THR A 1 105 ? -4.686 -8.638 19.925 1.00 42.31 105 THR A O 1
ATOM 789 N N . PRO A 1 106 ? -3.186 -10.042 20.856 1.00 43.91 106 PRO A N 1
ATOM 790 C CA . PRO A 1 106 ? -3.604 -11.186 20.062 1.00 43.91 106 PRO A CA 1
ATOM 791 C C . PRO A 1 106 ? -5.072 -11.506 20.348 1.00 43.91 106 PRO A C 1
ATOM 793 O O . PRO A 1 106 ? -5.429 -11.907 21.454 1.00 43.91 106 PRO A O 1
ATOM 796 N N . SER A 1 107 ? -5.937 -11.330 19.353 1.00 45.53 107 SER A N 1
ATOM 797 C CA . SER A 1 107 ? -7.256 -11.955 19.374 1.00 45.53 107 SER A CA 1
ATOM 798 C C . SER A 1 107 ? -7.066 -13.371 18.859 1.00 45.53 107 SER A C 1
ATOM 800 O O . SER A 1 107 ? -7.112 -13.608 17.657 1.00 45.53 107 SER A O 1
ATOM 802 N N . THR A 1 108 ? -6.760 -14.304 19.760 1.00 39.75 108 THR A N 1
ATOM 803 C CA . THR A 1 108 ? -6.806 -15.733 19.445 1.00 39.75 108 THR A CA 1
ATOM 804 C C . THR A 1 108 ? -8.244 -16.071 19.052 1.00 39.75 108 THR A C 1
ATOM 806 O O . THR A 1 108 ? -9.128 -15.924 19.898 1.00 39.75 108 THR A O 1
ATOM 809 N N . PRO A 1 109 ? -8.532 -16.536 17.823 1.00 41.91 109 PRO A N 1
ATOM 810 C CA . PR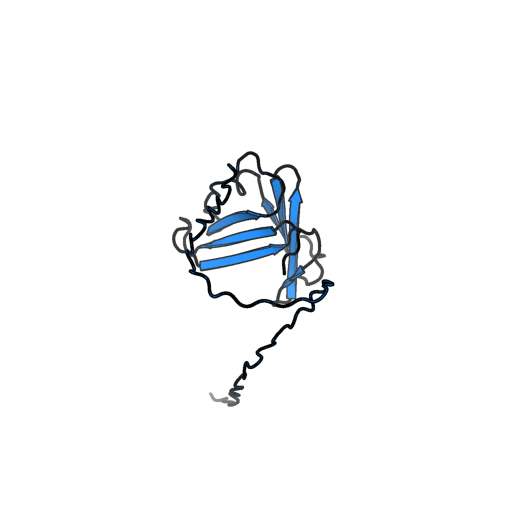O A 1 109 ? -9.817 -17.153 17.551 1.00 41.91 109 PRO A CA 1
ATOM 811 C C . PRO A 1 109 ? -9.860 -18.476 18.321 1.00 41.91 109 PRO A C 1
ATOM 813 O O . PRO A 1 109 ? -9.311 -19.491 17.890 1.00 41.91 109 PRO A O 1
ATOM 816 N N . THR A 1 110 ? -10.481 -18.477 19.499 1.00 35.84 110 THR A N 1
ATOM 817 C CA . THR A 1 110 ? -10.867 -19.707 20.188 1.00 35.84 110 THR A CA 1
ATOM 818 C C . THR A 1 110 ? -11.944 -20.384 19.355 1.00 35.84 110 THR A C 1
ATOM 820 O O . THR A 1 110 ? -13.137 -20.124 19.493 1.00 35.84 110 THR A O 1
ATOM 823 N N . THR A 1 111 ? -11.518 -21.271 18.458 1.00 35.38 111 THR A N 1
ATOM 824 C CA . THR A 1 111 ? -12.424 -22.247 17.859 1.00 35.38 111 THR A CA 1
ATOM 825 C C . THR A 1 111 ? -12.754 -23.260 18.948 1.00 35.38 111 THR A C 1
ATOM 827 O O . THR A 1 111 ? -12.050 -24.250 19.136 1.00 35.38 111 THR A O 1
ATOM 830 N N . THR A 1 112 ? -13.801 -22.987 19.725 1.00 39.19 112 THR A N 1
ATOM 831 C CA . THR A 1 112 ? -14.412 -23.997 20.586 1.00 39.19 112 THR A CA 1
ATOM 832 C C . THR A 1 112 ? -15.153 -24.965 19.671 1.00 39.19 112 THR A C 1
ATOM 834 O O . THR A 1 112 ? -16.325 -24.768 19.358 1.00 39.19 112 THR A O 1
ATOM 837 N N . THR A 1 113 ? -14.461 -26.000 19.196 1.00 40.59 113 THR A N 1
ATOM 838 C CA . THR A 1 113 ? -15.116 -27.153 18.575 1.00 40.59 113 THR A CA 1
ATOM 839 C C . THR A 1 113 ? -15.921 -27.851 19.666 1.00 40.59 113 THR A C 1
ATOM 841 O O . THR A 1 113 ? -15.388 -28.641 20.442 1.00 40.59 113 THR A O 1
ATOM 844 N N . ALA A 1 114 ? -17.207 -27.521 19.766 1.00 40.59 114 ALA A N 1
ATOM 845 C CA . ALA A 1 114 ? -18.152 -28.325 20.518 1.00 40.59 114 ALA A CA 1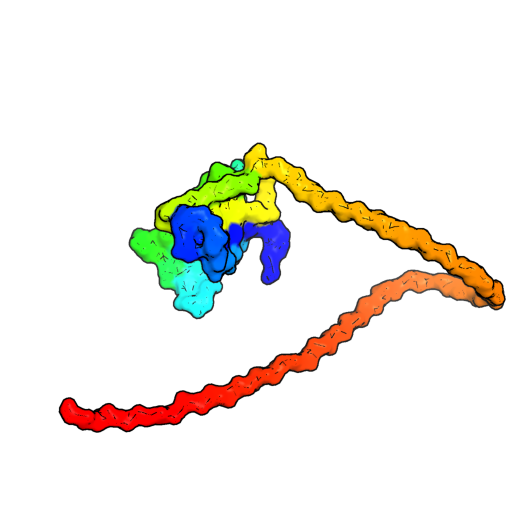
ATOM 846 C C . ALA A 1 114 ? -18.277 -29.671 19.796 1.00 40.59 114 ALA A C 1
ATOM 848 O O . ALA A 1 114 ? -18.865 -29.753 18.721 1.00 40.59 114 ALA A O 1
ATOM 849 N N . THR A 1 115 ? -17.674 -30.711 20.365 1.00 39.03 115 THR A N 1
ATOM 850 C CA . THR A 1 115 ? -17.875 -32.101 19.953 1.00 39.03 115 THR A CA 1
ATOM 851 C C . THR A 1 115 ? -19.374 -32.417 19.993 1.00 39.03 115 THR A C 1
ATOM 853 O O . THR A 1 115 ? -19.954 -32.386 21.081 1.00 39.03 115 THR A O 1
ATOM 856 N N . PRO A 1 116 ? -20.039 -32.738 18.867 1.00 38.81 116 PRO A N 1
ATOM 857 C CA . PRO A 1 116 ? -21.370 -33.311 18.933 1.00 38.81 116 PRO A CA 1
ATOM 858 C C . PRO A 1 116 ? -21.246 -34.757 19.424 1.00 38.81 116 PRO A C 1
ATOM 860 O O . PRO A 1 116 ? -20.673 -35.617 18.754 1.00 38.81 116 PRO A O 1
ATOM 863 N N . THR A 1 117 ? -21.778 -35.032 20.613 1.00 38.50 117 THR A N 1
ATOM 864 C CA . THR A 1 117 ? -21.981 -36.398 21.103 1.00 38.50 117 THR A CA 1
ATOM 865 C C . THR A 1 117 ? -23.065 -37.056 20.250 1.00 38.50 117 THR A C 1
ATOM 867 O O . THR A 1 117 ? -24.250 -36.811 20.457 1.00 38.50 117 THR A O 1
ATOM 870 N N . SER A 1 118 ? -22.667 -37.878 19.279 1.00 40.81 118 SER A N 1
ATOM 871 C CA . SER A 1 118 ? -23.576 -38.798 18.591 1.00 40.81 118 SER A CA 1
ATOM 872 C C . SER A 1 118 ? -23.540 -40.150 19.295 1.00 40.81 118 SER A C 1
ATOM 874 O O . SER A 1 118 ? -22.528 -40.850 19.279 1.00 40.81 118 SER A O 1
ATOM 876 N N . THR A 1 119 ? -24.647 -40.510 19.939 1.00 40.88 119 THR A N 1
ATOM 877 C CA . THR A 1 119 ? -24.931 -41.880 20.370 1.00 40.88 119 THR A CA 1
ATOM 878 C C . THR A 1 119 ? -25.524 -42.606 19.165 1.00 40.88 119 THR A C 1
ATOM 880 O O . THR A 1 119 ? -26.593 -42.235 18.692 1.00 40.88 119 THR A O 1
ATOM 883 N N . THR A 1 120 ? -24.826 -43.603 18.621 1.00 39.16 120 THR A N 1
ATOM 884 C CA . THR A 1 120 ? -25.362 -44.481 17.570 1.00 39.16 120 THR A CA 1
ATOM 885 C C . THR A 1 120 ? -25.281 -45.921 18.053 1.00 39.16 120 THR A C 1
ATOM 887 O O . THR A 1 120 ? -24.207 -46.434 18.361 1.00 39.16 120 THR A O 1
ATOM 890 N N . GLU A 1 121 ? -26.459 -46.523 18.167 1.00 34.53 121 GLU A N 1
ATOM 891 C CA . GLU A 1 121 ? -26.707 -47.911 18.533 1.00 34.53 121 GLU A CA 1
ATOM 892 C C . GLU A 1 121 ? -26.223 -48.852 17.415 1.00 34.53 121 GLU A C 1
ATOM 894 O O . GLU A 1 121 ? -26.353 -48.556 16.226 1.00 34.53 121 GLU A O 1
ATOM 899 N N . ALA A 1 122 ? -25.612 -49.971 17.805 1.00 32.84 122 ALA A N 1
ATOM 900 C CA . ALA A 1 122 ? -25.005 -50.943 16.901 1.00 32.84 122 ALA A CA 1
ATOM 901 C C . ALA A 1 122 ? -26.048 -51.739 16.097 1.00 32.84 122 ALA A C 1
ATOM 903 O O . ALA A 1 122 ? -27.098 -52.103 16.627 1.00 32.84 122 ALA A O 1
ATOM 904 N N . PRO A 1 123 ? -25.678 -52.180 14.884 1.00 32.59 123 PRO A N 1
ATOM 905 C CA . PRO A 1 123 ? -25.943 -53.566 14.533 1.00 32.59 123 PRO A CA 1
ATOM 906 C C . PRO A 1 123 ? -24.659 -54.313 14.156 1.00 32.59 123 PRO A C 1
ATOM 908 O O . PRO A 1 123 ? -23.822 -53.871 13.372 1.00 32.59 123 PRO A O 1
ATOM 911 N N . THR A 1 124 ? -24.538 -55.491 14.753 1.00 36.03 124 THR A N 1
ATOM 912 C CA . THR A 1 124 ? -23.499 -56.501 14.568 1.00 36.03 124 THR A CA 1
ATOM 913 C C . THR A 1 124 ? -23.549 -57.101 13.162 1.00 36.03 124 THR A C 1
ATOM 915 O O . THR A 1 124 ? -24.592 -57.615 12.778 1.00 36.03 124 THR A O 1
ATOM 918 N N . THR A 1 125 ? -22.422 -57.158 12.442 1.00 31.55 125 THR A N 1
ATOM 919 C CA . THR A 1 125 ? -22.059 -58.308 11.586 1.00 31.55 125 THR A CA 1
ATOM 920 C C . THR A 1 125 ? -20.539 -58.403 11.411 1.00 31.55 125 THR A C 1
ATOM 922 O O . THR A 1 125 ? -19.828 -57.413 11.273 1.00 31.55 125 THR A O 1
ATOM 925 N N . THR A 1 126 ? -20.057 -59.640 11.475 1.00 32.25 126 THR A N 1
ATOM 926 C CA . THR A 1 126 ? -18.659 -60.081 11.468 1.00 32.25 126 THR A CA 1
ATOM 927 C C . THR A 1 126 ? -18.187 -60.380 10.042 1.00 32.25 126 THR A C 1
ATOM 929 O O . THR A 1 126 ? -18.915 -61.061 9.327 1.00 32.25 126 THR A O 1
ATOM 932 N N . SER A 1 127 ? -16.964 -59.971 9.660 1.00 28.56 127 SER A N 1
ATOM 933 C CA . SER A 1 127 ? -15.950 -60.812 8.970 1.00 28.56 127 SER A CA 1
ATOM 934 C C . SER A 1 127 ? -14.811 -59.991 8.328 1.00 28.56 127 SER A C 1
ATOM 936 O O . SER A 1 127 ? -14.983 -59.381 7.282 1.00 28.56 127 SER A O 1
ATOM 938 N N . THR A 1 128 ? -13.639 -60.062 8.969 1.00 31.41 128 THR A N 1
ATOM 939 C CA . THR A 1 128 ? -12.283 -60.341 8.438 1.00 31.41 128 THR A CA 1
ATOM 940 C C . THR A 1 128 ? -11.812 -59.761 7.090 1.00 31.41 128 THR A C 1
ATOM 942 O O . THR A 1 128 ? -12.257 -60.202 6.035 1.00 31.41 128 THR A O 1
ATOM 945 N N . GLY A 1 129 ? -10.723 -58.970 7.136 1.00 29.17 129 GLY A N 1
ATOM 946 C CA . GLY A 1 129 ? -9.694 -58.963 6.080 1.00 29.17 129 GLY A CA 1
ATOM 947 C C . GLY A 1 129 ? -8.882 -57.669 5.895 1.00 29.17 129 GLY A C 1
ATOM 948 O O . GLY A 1 129 ? -9.366 -56.751 5.257 1.00 29.17 129 GLY A O 1
ATOM 949 N N . SER A 1 130 ? -7.646 -57.667 6.416 1.00 33.69 130 SER A N 1
ATOM 950 C CA . SER A 1 130 ? -6.424 -56.901 6.062 1.00 33.69 130 SER A CA 1
ATOM 951 C C . SER A 1 130 ? -6.495 -55.483 5.476 1.00 33.69 130 SER A C 1
ATOM 953 O O . SER A 1 130 ? -7.020 -55.247 4.394 1.00 33.69 130 SER A O 1
ATOM 955 N N . GLY A 1 131 ? -5.802 -54.558 6.150 1.00 33.81 131 GLY A N 1
ATOM 956 C CA . GLY A 1 131 ? -5.597 -53.184 5.695 1.00 33.81 131 GLY A CA 1
ATOM 957 C C . GLY A 1 131 ? -4.454 -52.984 4.701 1.00 33.81 131 GLY A C 1
ATOM 958 O O . GLY A 1 131 ? -3.619 -53.858 4.531 1.00 33.81 131 GLY A O 1
ATOM 959 N N . THR A 1 132 ? -4.432 -51.788 4.114 1.00 34.34 132 THR A N 1
ATOM 960 C CA . THR A 1 132 ? -3.301 -50.849 3.998 1.00 34.34 132 THR A CA 1
ATOM 961 C C . THR A 1 132 ? -3.890 -49.514 3.536 1.00 34.34 132 THR A C 1
ATOM 963 O O . THR A 1 132 ? -4.743 -49.478 2.653 1.00 34.34 132 THR A O 1
ATOM 966 N N . SER A 1 133 ? -3.493 -48.433 4.195 1.00 40.44 133 SER A N 1
ATOM 967 C CA . SER A 1 133 ? -3.822 -47.042 3.876 1.00 40.44 133 SER A CA 1
ATOM 968 C C . SER A 1 133 ? -3.331 -46.641 2.487 1.00 40.44 133 SER A C 1
ATOM 970 O O . SER A 1 133 ? -2.202 -46.979 2.168 1.00 40.44 133 SER A O 1
ATOM 972 N N . ASP A 1 134 ? -4.133 -45.873 1.741 1.00 33.19 134 ASP A N 1
ATOM 973 C CA . ASP A 1 134 ? -3.662 -44.738 0.932 1.00 33.19 134 ASP A CA 1
ATOM 97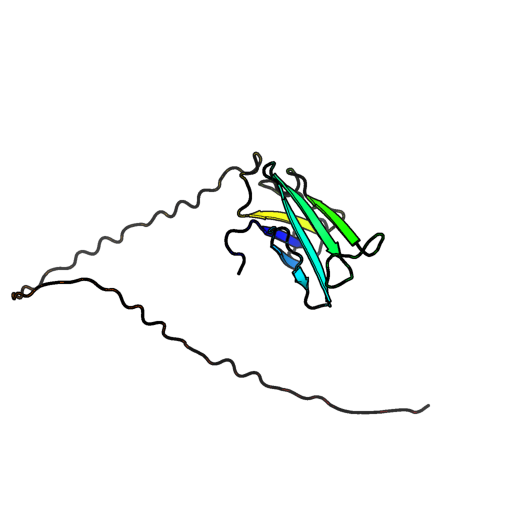4 C C . ASP A 1 134 ? -4.843 -43.859 0.491 1.00 33.19 134 ASP A C 1
ATOM 976 O O . ASP A 1 134 ? -5.809 -44.305 -0.132 1.00 33.19 134 ASP A O 1
ATOM 980 N N . ALA A 1 135 ? -4.775 -42.580 0.860 1.00 35.44 135 ALA A N 1
ATOM 981 C CA . ALA A 1 135 ? -5.738 -41.560 0.483 1.00 35.44 135 ALA A CA 1
ATOM 982 C C . ALA A 1 135 ? -5.444 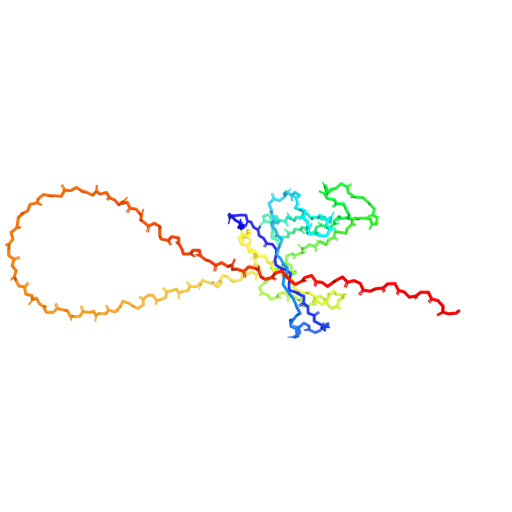-41.079 -0.944 1.00 35.44 135 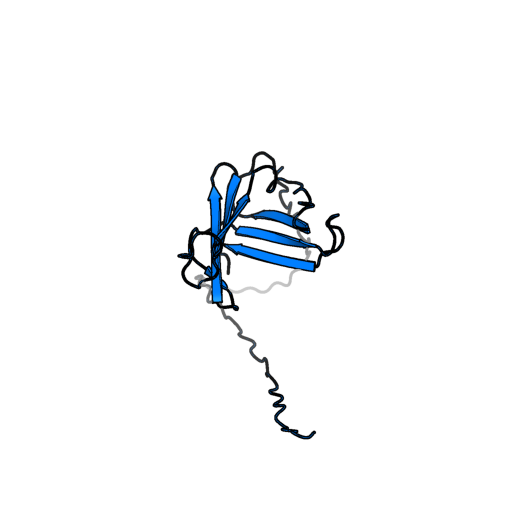ALA A C 1
ATOM 984 O O . ALA A 1 135 ? -4.382 -40.527 -1.214 1.00 35.44 135 ALA A O 1
ATOM 985 N N . SER A 1 136 ? -6.406 -41.234 -1.855 1.00 36.12 136 SER A N 1
ATOM 986 C CA . SER A 1 136 ? -6.397 -40.544 -3.148 1.00 36.12 136 SER A CA 1
ATOM 987 C C . SER A 1 136 ? -7.587 -39.597 -3.229 1.00 36.12 136 SER A C 1
ATOM 989 O O . SER A 1 136 ? -8.742 -40.003 -3.349 1.00 36.12 136 SER A O 1
ATOM 991 N N . SER A 1 137 ? -7.257 -38.314 -3.121 1.00 36.62 137 SER A N 1
ATOM 992 C CA . SER A 1 137 ? -8.145 -37.164 -3.236 1.00 36.62 137 SER A CA 1
ATOM 993 C C . SER A 1 137 ? -8.820 -37.130 -4.613 1.00 36.62 137 SER A C 1
ATOM 995 O O . SER A 1 137 ? -8.144 -37.201 -5.638 1.00 36.62 137 SER A O 1
ATOM 997 N N . ARG A 1 138 ? -10.153 -37.008 -4.655 1.00 36.25 138 ARG A N 1
ATOM 998 C CA . ARG A 1 138 ? -10.910 -36.716 -5.882 1.00 36.25 138 ARG A CA 1
ATOM 999 C C . ARG A 1 138 ? -11.456 -35.295 -5.801 1.00 36.25 138 ARG A C 1
ATOM 1001 O O . ARG A 1 138 ? -12.491 -35.053 -5.191 1.00 36.25 138 ARG A O 1
ATOM 1008 N N . PHE A 1 139 ? -10.741 -34.367 -6.433 1.00 32.97 139 PHE A N 1
ATOM 1009 C CA . PHE A 1 139 ? -11.259 -33.049 -6.790 1.00 32.97 139 PHE A CA 1
ATOM 1010 C C . PHE A 1 139 ? -12.402 -33.224 -7.797 1.00 32.97 139 PHE A C 1
ATOM 1012 O O . PHE A 1 139 ? -12.194 -33.754 -8.887 1.00 32.97 139 PHE A O 1
ATOM 1019 N N . VAL A 1 140 ? -13.602 -32.765 -7.442 1.00 36.56 140 VAL A N 1
ATOM 1020 C CA . VAL A 1 140 ? -14.695 -32.564 -8.398 1.00 36.56 140 VAL A CA 1
ATOM 1021 C C . VAL A 1 140 ? -14.674 -31.086 -8.774 1.00 36.56 140 VAL A C 1
ATOM 1023 O O . VAL A 1 140 ? -15.030 -30.225 -7.974 1.00 36.56 140 VAL A O 1
ATOM 1026 N N . VAL A 1 141 ? -14.188 -30.788 -9.978 1.00 34.97 141 VAL A N 1
ATOM 1027 C CA . VAL A 1 141 ? -14.275 -29.457 -10.587 1.00 34.97 141 VAL A CA 1
ATOM 1028 C C . VAL A 1 141 ? -15.709 -29.267 -11.077 1.00 34.97 141 VAL A C 1
ATOM 1030 O O . VAL A 1 141 ? -16.175 -30.033 -11.916 1.00 34.97 141 VAL A O 1
ATOM 1033 N N . SER A 1 142 ? -16.406 -28.251 -10.566 1.00 35.72 142 SER A N 1
ATOM 1034 C CA . SER A 1 142 ? -17.681 -27.789 -11.120 1.00 35.72 142 SER A CA 1
ATOM 1035 C C . SER A 1 142 ? -17.450 -26.449 -11.812 1.00 35.72 142 SER A C 1
ATOM 1037 O O . SER A 1 142 ? -17.426 -25.399 -11.173 1.00 35.72 142 SER A O 1
ATOM 1039 N N . SER A 1 143 ? -17.229 -26.498 -13.125 1.00 35.66 143 SER A N 1
ATOM 1040 C CA . SER A 1 143 ? -17.161 -25.333 -14.006 1.00 35.66 143 SER A CA 1
ATOM 1041 C C . SER A 1 143 ? -18.526 -25.076 -14.633 1.00 35.66 143 SER A C 1
ATOM 1043 O O . SER A 1 143 ? -19.057 -25.989 -15.246 1.00 35.66 143 SER A O 1
ATOM 1045 N N . THR A 1 144 ? -19.013 -23.834 -14.563 1.00 35.75 144 THR A N 1
ATOM 1046 C CA . THR A 1 144 ? -19.603 -23.094 -15.700 1.00 35.75 144 THR A CA 1
ATOM 1047 C C . THR A 1 144 ? -19.833 -21.635 -15.290 1.00 35.75 144 THR A C 1
ATOM 1049 O O . THR A 1 144 ? -20.676 -21.369 -14.438 1.00 35.75 144 THR A O 1
ATOM 1052 N N . LEU A 1 145 ? -19.138 -20.686 -15.927 1.00 34.12 145 LEU A N 1
ATOM 1053 C CA . LEU A 1 145 ? -19.557 -19.282 -15.970 1.00 34.12 145 LEU A CA 1
ATOM 1054 C C . LEU A 1 145 ? -19.634 -18.869 -17.446 1.00 34.12 145 LEU A C 1
ATOM 1056 O O . LEU A 1 145 ? -18.617 -18.759 -18.127 1.00 34.12 145 LEU A O 1
ATOM 1060 N N . THR A 1 146 ? -20.849 -18.712 -17.963 1.00 37.81 146 THR A N 1
ATOM 1061 C CA . THR A 1 146 ? -21.116 -18.175 -19.302 1.00 37.81 146 THR A CA 1
ATOM 1062 C C . THR A 1 146 ? -21.060 -16.652 -19.252 1.00 37.81 146 THR A C 1
ATOM 1064 O O . THR A 1 146 ? -21.916 -16.027 -18.626 1.00 37.81 146 THR A O 1
ATOM 1067 N N . VAL A 1 147 ? -20.079 -16.046 -19.921 1.00 37.38 147 VAL A N 1
ATOM 1068 C CA . VAL A 1 147 ? -20.016 -14.592 -20.132 1.00 37.38 147 VAL A CA 1
ATOM 1069 C C . VAL A 1 147 ? -20.873 -14.247 -21.352 1.00 37.38 147 VAL A C 1
ATOM 1071 O O . VAL A 1 147 ? -20.581 -14.689 -22.461 1.00 37.38 147 VAL A O 1
ATOM 1074 N N . SER A 1 148 ? -21.945 -13.478 -21.148 1.00 35.16 148 SER A N 1
ATOM 1075 C CA . SER A 1 148 ? -22.718 -12.879 -22.244 1.00 35.16 148 SER A CA 1
ATOM 1076 C C . SER A 1 148 ? -22.026 -11.604 -22.718 1.00 35.16 148 SER A C 1
ATOM 1078 O O . SER A 1 148 ? -21.871 -10.652 -21.958 1.00 35.16 148 SER A O 1
ATOM 1080 N N . LEU A 1 149 ? -21.608 -11.605 -23.982 1.00 33.66 149 LEU A N 1
ATOM 1081 C CA . LEU A 1 149 ? -21.006 -10.479 -24.685 1.00 33.66 149 LEU A CA 1
ATOM 1082 C C . LEU A 1 149 ? -22.128 -9.633 -25.312 1.00 33.66 149 LEU A C 1
ATOM 1084 O O . LEU A 1 149 ? -22.751 -10.069 -26.277 1.00 33.66 149 LEU A O 1
ATOM 1088 N N . MET A 1 150 ? -22.398 -8.438 -24.781 1.00 38.19 150 MET A N 1
ATOM 1089 C CA . MET A 1 150 ? -23.240 -7.443 -25.460 1.00 38.19 150 MET A CA 1
ATOM 1090 C C . MET A 1 150 ? -22.344 -6.379 -26.098 1.00 38.19 150 MET A C 1
ATOM 1092 O O . MET A 1 150 ? -21.786 -5.521 -25.420 1.00 38.19 150 MET A O 1
ATOM 1096 N N . LEU A 1 151 ? -22.205 -6.475 -27.422 1.00 35.97 151 LEU A N 1
ATOM 1097 C CA . LEU A 1 151 ? -21.686 -5.428 -28.299 1.00 35.97 151 LEU A CA 1
ATOM 1098 C C . LEU A 1 151 ? -22.690 -4.265 -28.343 1.00 35.97 151 LEU A C 1
ATOM 1100 O O . LEU A 1 151 ? -23.845 -4.476 -28.708 1.00 35.97 151 LEU A O 1
ATOM 1104 N N . LEU A 1 152 ? -22.240 -3.037 -28.091 1.00 33.84 152 LEU A N 1
ATOM 1105 C CA . LEU A 1 152 ? -22.926 -1.828 -28.550 1.00 33.84 152 LEU A CA 1
ATOM 1106 C C . LEU A 1 152 ? -21.955 -1.021 -29.409 1.00 33.84 152 LEU A C 1
ATOM 1108 O O . LEU A 1 152 ? -21.014 -0.405 -28.918 1.00 33.84 152 LEU A O 1
ATOM 1112 N N . ALA A 1 153 ? -22.191 -1.085 -30.717 1.00 36.03 153 ALA A N 1
ATOM 1113 C CA . ALA A 1 153 ? -21.555 -0.261 -31.729 1.00 36.03 153 ALA A CA 1
ATOM 1114 C C . ALA A 1 153 ? -22.565 0.755 -32.287 1.00 36.03 153 ALA A C 1
ATOM 1116 O O . ALA A 1 153 ? -23.753 0.451 -32.398 1.00 36.03 153 ALA A O 1
ATOM 1117 N N . THR A 1 154 ? -22.017 1.880 -32.765 1.00 39.81 154 THR A N 1
ATOM 1118 C CA . THR A 1 154 ? -22.608 2.960 -33.593 1.00 39.81 154 THR A CA 1
ATOM 1119 C C . THR A 1 154 ? -23.359 4.066 -32.822 1.00 39.81 154 THR A C 1
ATOM 1121 O O . THR A 1 154 ? -24.007 3.790 -31.825 1.00 39.81 154 THR A O 1
ATOM 1124 N N . ALA A 1 155 ? -23.277 5.356 -33.183 1.00 37.34 155 ALA A N 1
ATOM 1125 C CA . ALA A 1 155 ? -23.043 5.940 -34.508 1.00 37.34 155 ALA A CA 1
ATOM 1126 C C . ALA A 1 155 ? -22.411 7.355 -34.480 1.00 37.34 155 ALA A C 1
ATOM 1128 O O . ALA A 1 155 ? -22.512 8.086 -33.498 1.00 37.34 155 ALA A O 1
ATOM 1129 N N . LEU A 1 156 ? -21.799 7.723 -35.616 1.00 42.75 156 LEU A N 1
ATOM 1130 C CA . LEU A 1 156 ? -21.386 9.078 -36.000 1.00 42.75 156 LEU A CA 1
ATOM 1131 C C . LEU A 1 156 ? -22.563 10.072 -35.998 1.00 42.75 156 LEU A C 1
ATOM 1133 O O . LEU A 1 156 ? -23.665 9.725 -36.419 1.00 42.75 156 LEU A O 1
ATOM 1137 N N . GLY A 1 157 ? -22.270 11.340 -35.693 1.00 35.28 157 GLY A N 1
ATOM 1138 C CA . GLY A 1 157 ? -23.143 12.480 -35.981 1.00 35.28 157 GLY A CA 1
ATOM 1139 C C . GLY A 1 157 ? -22.398 13.815 -35.894 1.00 35.28 157 GLY A C 1
ATOM 1140 O O . GLY A 1 157 ? -22.309 14.404 -34.826 1.00 35.28 157 GLY A O 1
ATOM 1141 N N . LEU A 1 158 ? -21.844 14.259 -37.026 1.00 37.50 158 LEU A N 1
ATOM 1142 C CA . LEU A 1 158 ? -21.462 15.651 -37.313 1.00 37.50 158 LEU A CA 1
ATOM 1143 C C . LEU A 1 158 ? -22.743 16.486 -37.565 1.00 37.50 158 LEU A C 1
ATOM 1145 O O . LEU A 1 158 ? -23.764 15.877 -37.883 1.00 37.50 158 LEU A O 1
ATOM 1149 N N . VAL A 1 159 ? -22.630 17.832 -37.561 1.00 36.66 159 VAL A N 1
ATOM 1150 C CA . VAL A 1 159 ? -23.620 18.902 -37.907 1.00 36.66 159 VAL A CA 1
ATOM 1151 C C . VAL A 1 159 ? -24.146 19.598 -36.627 1.00 36.66 159 VAL A C 1
ATOM 1153 O O . VAL A 1 159 ? -24.735 18.929 -35.788 1.00 36.66 159 VAL A O 1
ATOM 1156 N N . ILE A 1 160 ? -23.944 20.897 -36.343 1.00 44.06 160 ILE A N 1
ATOM 1157 C CA . ILE A 1 160 ? -23.701 22.131 -37.131 1.00 44.06 160 ILE A CA 1
ATOM 1158 C C . ILE A 1 160 ? -22.631 22.976 -36.423 1.00 44.06 160 ILE A C 1
ATOM 1160 O O . ILE A 1 160 ? -22.702 23.053 -35.176 1.00 44.06 160 ILE A O 1
#

Organism: NCBI:txid53985

pLDDT: mean 71.51, std 26.89, range [28.56, 98.38]

Sequence (160 aa):
MFGVAPYVVVELYKEDDCTTLDGVQVYSSDKNCHVDIDGTSFTSTLAETGDGDLVHYSDDKCEATGDDKTTTALSVKMLGAKPPCTNSEQVKYYAFNGPANPSKTPSTPTTTTATPTSTTEAPTTTSTGSGTSDASSRFVVSSTLTVSLMLLATALGLVI